Protein 3NWG (pdb70)

Organism: Desulfitobacterium hafniense (strain DSM 10664 / DCB-2) (NCBI:txid272564)

Foldseek 3Di:
DKKKKKWKFQDPVLLVVLQVLVVQAPKAWQDWQAFAHGITMTMIMDHPVRRVRSQVSSCCSPPRTPDMDMGHPFDPLLRCQSSVHDPLDDAAKKKKWKAQAPRLQSQLVRQLVVQDDKHWDHWAQHNHSRMIMIMIHDAQVSNVVSNVRSPVRVVVPTPDMDIGRGDDVVVVVD

Sequence (174 aa):
AESIGLVEVNSIARGIEAADALKAAQVDLLEAKPVCPGKYIVLICGDVAAVQSSVTAGKTAAHSVLDDFILPNVHPQVLTAISAATPLTLIKALGIIETFSIASLIVAADTAAKTGQVDLVEIRIGGIGGKSFVTLTGDVASVESSVAAGVLASERGLVDKVVIPSPHDHLKRC

Structure (mmCIF, N/CA/C/O backbone):
data_3NWG
#
_entry.id   3NWG
#
_cell.length_a   104.862
_cell.length_b   104.862
_cell.length_c   81.309
_cell.angle_alpha   90.00
_cell.angle_beta   90.00
_cell.angle_gamma   120.00
#
_symmetry.space_group_name_H-M   'P 63 2 2'
#
loop_
_entity.id
_entity.type
_entity.pdbx_description
1 polymer 'Microcompartments protein'
2 non-polymer GLYCEROL
3 water water
#
loop_
_atom_site.group_PDB
_atom_site.id
_atom_site.type_symbol
_atom_site.label_atom_id
_atom_site.label_alt_id
_atom_site.label_comp_id
_atom_site.label_asym_id
_atom_site.label_entity_id
_atom_site.label_seq_id
_atom_site.pdbx_PDB_ins_code
_atom_site.Cartn_x
_atom_site.Cartn_y
_atom_site.Cartn_z
_atom_site.occupancy
_atom_site.B_iso_or_equiv
_atom_site.auth_seq_id
_atom_site.auth_comp_id
_atom_site.auth_asym_id
_atom_site.auth_atom_id
_atom_site.pdbx_PDB_model_num
ATOM 1 N N . ALA A 1 1 ? 5.694 21.893 28.391 1.00 80.23 0 ALA A N 1
ATOM 2 C CA . ALA A 1 1 ? 5.621 22.946 29.452 1.00 80.18 0 ALA A CA 1
ATOM 3 C C . ALA A 1 1 ? 5.012 24.272 28.962 1.00 79.87 0 ALA A C 1
ATOM 4 O O . ALA A 1 1 ? 5.263 24.731 27.826 1.00 79.99 0 ALA A O 1
ATOM 14 N N . GLU A 1 3 ? 4.722 28.449 29.830 1.00 73.49 2 GLU A N 1
ATOM 15 C CA . GLU A 1 3 ? 5.632 29.475 30.324 1.00 70.91 2 GLU A CA 1
ATOM 16 C C . GLU A 1 3 ? 5.271 29.999 31.706 1.00 68.11 2 GLU A C 1
ATOM 17 O O . GLU A 1 3 ? 4.153 29.822 32.170 1.00 68.22 2 GLU A O 1
ATOM 23 N N . SER A 1 4 ? 6.240 30.626 32.363 1.00 74.31 3 SER A N 1
ATOM 24 C CA . SER A 1 4 ? 6.022 31.307 33.632 1.00 70.13 3 SER A CA 1
ATOM 25 C C . SER A 1 4 ? 6.123 32.824 33.455 1.00 66.59 3 SER A C 1
ATOM 26 O O . SER A 1 4 ? 6.635 33.308 32.443 1.00 66.58 3 SER A O 1
ATOM 29 N N . ILE A 1 5 ? 5.626 33.568 34.436 1.00 62.68 4 ILE A N 1
ATOM 30 C CA . ILE A 1 5 ? 5.787 35.024 34.468 1.00 59.05 4 ILE A CA 1
ATOM 31 C C . ILE A 1 5 ? 6.473 35.440 35.780 1.00 56.89 4 ILE A C 1
ATOM 32 O O . ILE A 1 5 ? 6.158 34.898 36.856 1.00 56.85 4 ILE A O 1
ATOM 37 N N . GLY A 1 6 ? 7.420 36.375 35.671 1.00 54.20 5 GLY A N 1
ATOM 38 C CA . GLY A 1 6 ? 8.156 36.892 36.817 1.00 51.26 5 GLY A CA 1
ATOM 39 C C . GLY A 1 6 ? 8.055 38.399 36.909 1.00 49.50 5 GLY A C 1
ATOM 40 O O . GLY A 1 6 ? 8.049 39.094 35.888 1.00 48.97 5 GLY A O 1
ATOM 41 N N . LEU A 1 7 ? 7.976 38.899 38.139 1.00 47.90 6 LEU A N 1
ATOM 42 C CA . LEU A 1 7 ? 7.834 40.320 38.396 1.00 46.63 6 LEU A CA 1
ATOM 43 C C . LEU A 1 7 ? 8.803 40.787 39.453 1.00 46.55 6 LEU A C 1
ATOM 44 O O . LEU A 1 7 ? 8.893 40.205 40.532 1.00 46.73 6 LEU A O 1
ATOM 49 N N . VAL A 1 8 ? 9.510 41.865 39.157 1.00 46.21 7 VAL A N 1
ATOM 50 C CA . VAL A 1 8 ? 10.279 42.537 40.176 1.00 46.16 7 VAL A CA 1
ATOM 51 C C . VAL A 1 8 ? 9.789 43.979 40.258 1.00 46.73 7 VAL A C 1
ATOM 52 O O . VAL A 1 8 ? 9.659 44.661 39.232 1.00 46.20 7 VAL A O 1
ATOM 56 N N . GLU A 1 9 ? 9.465 44.412 41.480 1.00 47.73 8 GLU A N 1
ATOM 57 C CA . GLU A 1 9 ? 9.161 45.814 41.757 1.00 49.31 8 GLU A CA 1
ATOM 58 C C . GLU A 1 9 ? 10.284 46.483 42.558 1.00 50.08 8 GLU A C 1
ATOM 59 O O . GLU A 1 9 ? 10.719 45.965 43.585 1.00 50.19 8 GLU A O 1
ATOM 65 N N . VAL A 1 10 ? 10.740 47.635 42.068 1.00 50.74 9 VAL A N 1
ATOM 66 C CA . VAL A 1 10 ? 11.920 48.317 42.591 1.00 52.20 9 VAL A CA 1
ATOM 67 C C . VAL A 1 10 ? 11.579 49.757 42.947 1.00 54.40 9 VAL A C 1
ATOM 68 O O . VAL A 1 10 ? 10.785 50.402 42.271 1.00 55.73 9 VAL A O 1
ATOM 72 N N . ASN A 1 11 ? 12.193 50.253 44.009 1.00 56.04 10 ASN A N 1
ATOM 73 C CA . ASN A 1 11 ? 12.029 51.609 44.492 1.00 57.96 10 ASN A CA 1
ATOM 74 C C . ASN A 1 11 ? 12.565 52.752 43.608 1.00 58.46 10 ASN A C 1
ATOM 75 O O . ASN A 1 11 ? 12.117 53.880 43.737 1.00 60.48 10 ASN A O 1
ATOM 80 N N . SER A 1 12 ? 13.545 52.487 42.753 1.00 57.44 11 SER A N 1
ATOM 81 C CA . SER A 1 12 ? 14.108 53.508 41.868 1.00 57.92 11 SER A CA 1
ATOM 82 C C . SER A 1 12 ? 13.935 53.168 40.416 1.00 56.82 11 SER A C 1
ATOM 83 O O . SER A 1 12 ? 14.067 52.007 40.021 1.00 55.76 11 SER A O 1
ATOM 86 N N . ILE A 1 13 ? 13.728 54.192 39.601 1.00 57.37 12 ILE A N 1
ATOM 87 C CA . ILE A 1 13 ? 13.943 54.043 38.169 1.00 56.63 12 ILE A CA 1
ATOM 88 C C . ILE A 1 13 ? 15.379 53.530 37.903 1.00 55.62 12 ILE A C 1
ATOM 89 O O . ILE A 1 13 ? 15.564 52.486 37.261 1.00 53.83 12 ILE A O 1
ATOM 94 N N . ALA A 1 14 ? 16.375 54.241 38.439 1.00 56.03 13 ALA A N 1
ATOM 95 C CA . ALA A 1 14 ? 17.784 53.898 38.205 1.00 55.47 13 ALA A CA 1
ATOM 96 C C . ALA A 1 14 ? 18.054 52.412 38.468 1.00 53.47 13 ALA A C 1
ATOM 97 O O . ALA A 1 14 ? 18.472 51.678 37.562 1.00 52.57 13 ALA A O 1
ATOM 99 N N . ARG A 1 15 ? 17.765 51.977 39.692 1.00 52.65 14 ARG A N 1
ATOM 100 C CA . ARG A 1 15 ? 17.888 50.574 40.100 1.00 50.89 14 ARG A CA 1
ATOM 101 C C . ARG A 1 15 ? 17.007 49.623 39.313 1.00 49.28 14 ARG A C 1
ATOM 102 O O . ARG A 1 15 ? 17.410 48.495 39.043 1.00 48.73 14 ARG A O 1
ATOM 110 N N . GLY A 1 16 ? 15.807 50.078 38.956 1.00 48.98 15 GLY A N 1
ATOM 111 C CA . GLY A 1 16 ? 14.871 49.283 38.182 1.00 47.12 15 GLY A CA 1
ATOM 112 C C . GLY A 1 16 ? 15.425 49.020 36.798 1.00 47.05 15 GLY A C 1
ATOM 113 O O . GLY A 1 16 ? 15.275 47.919 36.254 1.00 46.86 15 GLY A O 1
ATOM 114 N N . ILE A 1 17 ? 16.069 50.027 36.216 1.00 47.43 16 ILE A N 1
ATOM 115 C CA . ILE A 1 17 ? 16.670 49.870 34.904 1.00 47.07 16 ILE A CA 1
ATOM 116 C C . ILE A 1 17 ? 17.880 48.922 34.966 1.00 47.02 16 ILE A C 1
ATOM 117 O O . ILE A 1 17 ? 18.102 48.146 34.040 1.00 46.86 16 ILE A O 1
ATOM 122 N N . GLU A 1 18 ? 18.630 48.966 36.067 1.00 46.80 17 GLU A N 1
ATOM 123 C CA . GLU A 1 18 ? 19.777 48.094 36.248 1.00 46.46 17 GLU A CA 1
ATOM 124 C C . GLU A 1 18 ? 19.283 46.687 36.521 1.00 45.83 17 GLU A C 1
ATOM 125 O O . GLU A 1 18 ? 19.882 45.707 36.058 1.00 45.81 17 GLU A O 1
ATOM 131 N N . ALA A 1 19 ? 18.192 46.584 37.274 1.00 45.15 18 ALA A N 1
ATOM 132 C CA . ALA A 1 19 ? 17.641 45.281 37.582 1.00 44.29 18 ALA A CA 1
ATOM 133 C C . ALA A 1 19 ? 17.151 44.638 36.290 1.00 43.98 18 ALA A C 1
ATOM 134 O O . ALA A 1 19 ? 17.363 43.445 36.072 1.00 43.62 18 ALA A O 1
ATOM 136 N N . ALA A 1 20 ? 16.523 45.438 35.425 1.00 44.22 19 ALA A N 1
ATOM 137 C CA . ALA A 1 20 ? 15.950 44.928 34.176 1.00 44.18 19 ALA A CA 1
ATOM 138 C C . ALA A 1 20 ? 17.055 44.406 33.280 1.00 44.61 19 ALA A C 1
ATOM 139 O O . ALA A 1 20 ? 16.890 43.394 32.606 1.00 44.92 19 ALA A O 1
ATOM 141 N N . ASP A 1 21 ? 18.194 45.083 33.309 1.00 45.03 20 ASP A N 1
ATOM 142 C CA . ASP A 1 21 ? 19.345 44.698 32.512 1.00 46.09 20 ASP A CA 1
ATOM 143 C C . ASP A 1 21 ? 19.876 43.340 32.948 1.00 45.62 20 ASP A C 1
ATOM 144 O O . ASP A 1 21 ? 20.194 42.506 32.110 1.00 45.72 20 ASP A O 1
ATOM 149 N N . ALA A 1 22 ? 19.981 43.150 34.264 1.00 45.42 21 ALA A N 1
ATOM 150 C CA . ALA A 1 22 ? 20.382 41.894 34.873 1.00 45.46 21 ALA A CA 1
ATOM 151 C C . ALA A 1 22 ? 19.415 40.770 34.492 1.00 46.22 21 ALA A C 1
ATOM 152 O O . ALA A 1 22 ? 19.851 39.674 34.101 1.00 47.04 21 ALA A O 1
ATOM 162 N N . LEU A 1 24 ? 17.219 40.483 31.928 1.00 48.02 23 LEU A N 1
ATOM 163 C CA . LEU A 1 24 ? 17.264 40.126 30.520 1.00 48.77 23 LEU A CA 1
ATOM 164 C C . LEU A 1 24 ? 18.483 39.275 30.194 1.00 49.38 23 LEU A C 1
ATOM 165 O O . LEU A 1 24 ? 18.442 38.452 29.261 1.00 50.38 23 LEU A O 1
ATOM 170 N N . LYS A 1 25 ? 19.558 39.478 30.958 1.00 48.25 24 LYS A N 1
ATOM 171 C CA . LYS A 1 25 ? 20.837 38.856 30.651 1.00 48.77 24 LYS A CA 1
ATOM 172 C C . LYS A 1 25 ? 20.950 37.479 31.280 1.00 49.19 24 LYS A C 1
ATOM 173 O O . LYS A 1 25 ? 21.718 36.633 30.819 1.00 49.68 24 LYS A O 1
ATOM 179 N N . ALA A 1 26 ? 20.154 37.263 32.325 1.00 48.94 25 ALA A N 1
ATOM 180 C CA . ALA A 1 26 ? 20.324 36.127 33.202 1.00 49.25 25 ALA A CA 1
ATOM 181 C C . ALA A 1 26 ? 20.031 34.783 32.537 1.00 50.68 25 ALA A C 1
ATOM 182 O O . ALA A 1 26 ? 20.599 33.766 32.934 1.00 51.32 25 ALA A O 1
ATOM 184 N N . ALA A 1 27 ? 19.168 34.788 31.523 1.00 51.46 26 ALA A N 1
ATOM 185 C CA . ALA A 1 27 ? 18.589 33.566 30.974 1.00 53.06 26 ALA A CA 1
ATOM 186 C C . ALA A 1 27 ? 17.729 33.956 29.776 1.00 54.49 26 ALA A C 1
ATOM 187 O O . ALA A 1 27 ? 17.507 35.144 29.566 1.00 53.85 26 ALA A O 1
ATOM 189 N N . GLN A 1 28 ? 17.269 32.978 28.982 1.00 57.26 27 GLN A N 1
ATOM 190 C CA . GLN A 1 28 ? 16.377 33.258 27.847 1.00 59.50 27 GLN A CA 1
ATOM 191 C C . GLN A 1 28 ? 14.975 33.600 28.332 1.00 58.57 27 GLN A C 1
ATOM 192 O O . GLN A 1 28 ? 14.137 32.714 28.520 1.00 59.35 27 GLN A O 1
ATOM 198 N N . VAL A 1 29 ? 14.747 34.886 28.560 1.00 57.64 28 VAL A N 1
ATOM 199 C CA . VAL A 1 29 ? 13.425 35.398 28.915 1.00 57.31 28 VAL A CA 1
ATOM 200 C C . VAL A 1 29 ? 13.065 36.550 27.978 1.00 58.26 28 VAL A C 1
ATOM 201 O O . VAL A 1 29 ? 13.950 37.201 27.414 1.00 59.05 28 VAL A O 1
ATOM 205 N N . ASP A 1 30 ? 11.768 36.778 27.793 1.00 58.58 29 ASP A N 1
ATOM 206 C CA . ASP A 1 30 ? 11.298 37.925 27.040 1.00 59.27 29 ASP A CA 1
ATOM 207 C C . ASP A 1 30 ? 10.818 38.975 28.021 1.00 57.83 29 ASP A C 1
ATOM 208 O O . ASP A 1 30 ? 10.267 38.643 29.077 1.00 56.90 29 ASP A O 1
ATOM 213 N N . LEU A 1 31 ? 11.050 40.238 27.684 1.00 57.94 30 LEU A N 1
ATOM 214 C CA . LEU A 1 31 ? 10.511 41.350 28.459 1.00 57.04 30 LEU A CA 1
ATOM 215 C C . LEU A 1 31 ? 9.079 41.671 28.040 1.00 57.69 30 LEU A C 1
ATOM 216 O O . LEU A 1 31 ? 8.793 41.891 26.857 1.00 59.09 30 LEU A O 1
ATOM 221 N N . LEU A 1 32 ? 8.184 41.682 29.018 1.00 57.28 31 LEU A N 1
ATOM 222 C CA . LEU A 1 32 ? 6.798 42.074 28.805 1.00 58.15 31 LEU A CA 1
ATOM 223 C C . LEU A 1 32 ? 6.612 43.560 29.083 1.00 58.90 31 LEU A C 1
ATOM 224 O O . LEU A 1 32 ? 5.987 44.281 28.303 1.00 59.85 31 LEU A O 1
ATOM 229 N N . GLU A 1 33 ? 7.153 43.994 30.218 1.00 59.13 32 GLU A N 1
ATOM 230 C CA . GLU A 1 33 ? 6.932 45.332 30.728 1.00 60.32 32 GLU A CA 1
ATOM 231 C C . GLU A 1 33 ? 8.129 45.741 31.571 1.00 60.41 32 GLU A C 1
ATOM 232 O O . GLU A 1 33 ? 8.613 44.970 32.415 1.00 59.35 32 GLU A O 1
ATOM 238 N N . ALA A 1 34 ? 8.611 46.949 31.303 1.00 61.86 33 ALA A N 1
ATOM 239 C CA . ALA A 1 34 ? 9.605 47.611 32.131 1.00 62.78 33 ALA A CA 1
ATOM 240 C C . ALA A 1 34 ? 9.249 49.096 32.146 1.00 64.57 33 ALA A C 1
ATOM 241 O O . ALA A 1 34 ? 9.415 49.803 31.131 1.00 66.35 33 ALA A O 1
ATOM 243 N N . LYS A 1 35 ? 8.732 49.571 33.276 1.00 64.69 34 LYS A N 1
ATOM 244 C CA . LYS A 1 35 ? 8.209 50.930 33.316 1.00 66.34 34 LYS A CA 1
ATOM 245 C C . LYS A 1 35 ? 8.038 51.473 34.728 1.00 66.80 34 LYS A C 1
ATOM 246 O O . LYS A 1 35 ? 7.836 50.713 35.668 1.00 65.51 34 LYS A O 1
ATOM 252 N N . PRO A 1 36 ? 8.134 52.802 34.878 1.00 69.08 35 PRO A N 1
ATOM 253 C CA . PRO A 1 36 ? 7.835 53.417 36.157 1.00 70.35 35 PRO A CA 1
ATOM 254 C C . PRO A 1 36 ? 6.341 53.356 36.398 1.00 71.19 35 PRO A C 1
ATOM 255 O O . PRO A 1 36 ? 5.572 53.647 35.491 1.00 71.46 35 PRO A O 1
ATOM 259 N N . VAL A 1 37 ? 5.929 52.939 37.589 1.00 72.29 36 VAL A N 1
ATOM 260 C CA . VAL A 1 37 ? 4.513 53.012 37.945 1.00 74.17 36 VAL A CA 1
ATOM 261 C C . VAL A 1 37 ? 4.324 54.052 39.053 1.00 76.85 36 VAL A C 1
ATOM 262 O O . VAL A 1 37 ? 5.139 54.983 39.152 1.00 78.19 36 VAL A O 1
ATOM 266 N N . CYS A 1 38 ? 3.253 53.924 39.848 1.00 78.37 37 CYS A N 1
ATOM 267 C CA . CYS A 1 38 ? 2.976 54.846 40.969 1.00 81.27 37 CYS A CA 1
ATOM 268 C C . CYS A 1 38 ? 4.261 55.159 41.766 1.00 82.05 37 CYS A C 1
ATOM 269 O O . CYS A 1 38 ? 5.233 54.371 41.711 1.00 81.38 37 CYS A O 1
ATOM 272 N N . PRO A 1 39 ? 4.262 56.274 42.531 1.00 83.58 38 PRO A N 1
ATOM 273 C CA . PRO A 1 39 ? 5.496 56.844 43.093 1.00 84.49 38 PRO A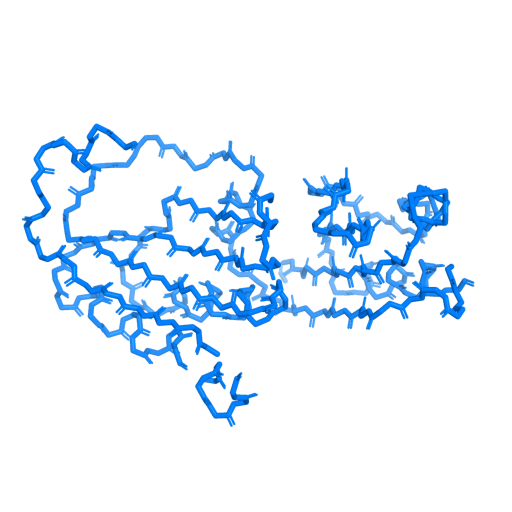 CA 1
ATOM 274 C C . PRO A 1 39 ? 6.258 55.881 44.025 1.00 83.15 38 PRO A C 1
ATOM 275 O O . PRO A 1 39 ? 5.647 55.293 44.926 1.00 83.44 38 PRO A O 1
ATOM 279 N N . GLY A 1 40 ? 7.553 55.669 43.790 1.00 81.61 39 GLY A N 1
ATOM 280 C CA . GLY A 1 40 ? 8.225 56.050 42.546 1.00 79.51 39 GLY A CA 1
ATOM 281 C C . GLY A 1 40 ? 8.663 54.767 41.860 1.00 75.82 39 GLY A C 1
ATOM 282 O O . GLY A 1 40 ? 9.646 54.754 41.098 1.00 75.83 39 GLY A O 1
ATOM 283 N N . LYS A 1 41 ? 7.907 53.702 42.146 1.00 72.34 40 LYS A N 1
ATOM 284 C CA . LYS A 1 41 ? 8.153 52.337 41.681 1.00 68.42 40 LYS A CA 1
ATOM 285 C C . LYS A 1 41 ? 8.573 52.203 40.232 1.00 65.75 40 LYS A C 1
ATOM 286 O O . LYS A 1 41 ? 8.159 52.976 39.374 1.00 66.20 40 LYS A O 1
ATOM 292 N N . TYR A 1 42 ? 9.398 51.196 39.987 1.00 62.25 41 TYR A N 1
ATOM 293 C CA . TYR A 1 42 ? 9.681 50.713 38.660 1.00 59.04 41 TYR A CA 1
ATOM 294 C C . TYR A 1 42 ? 9.359 49.231 38.686 1.00 56.76 41 TYR A C 1
ATOM 295 O O . TYR A 1 42 ? 9.687 48.527 39.649 1.00 56.24 41 TYR A O 1
ATOM 304 N N . ILE A 1 43 ? 8.696 48.756 37.644 1.00 54.77 42 ILE A N 1
ATOM 305 C CA . ILE A 1 43 ? 8.313 47.362 37.604 1.00 52.83 42 ILE A CA 1
ATOM 306 C C . ILE A 1 43 ? 8.906 46.680 36.387 1.00 51.68 42 ILE A C 1
ATOM 307 O O . ILE A 1 43 ? 9.042 47.289 35.319 1.00 51.86 42 ILE A O 1
ATOM 312 N N . VAL A 1 44 ? 9.279 45.418 36.568 1.00 50.07 43 VAL A N 1
ATOM 313 C CA . VAL A 1 44 ? 9.735 44.605 35.455 1.00 49.15 43 VAL A CA 1
ATOM 314 C C . VAL A 1 44 ? 8.942 43.325 35.435 1.00 48.60 43 VAL A C 1
ATOM 315 O O . VAL A 1 44 ? 8.799 42.642 36.453 1.00 47.54 43 VAL A O 1
ATOM 319 N N . LEU A 1 45 ? 8.404 43.037 34.260 1.00 49.20 44 LEU A N 1
ATOM 320 C CA . LEU A 1 45 ? 7.681 41.802 34.003 1.00 49.80 44 LEU A CA 1
ATOM 321 C C . LEU A 1 45 ? 8.344 41.088 32.845 1.00 50.52 44 LEU A C 1
ATOM 322 O O . LEU A 1 45 ? 8.625 41.684 31.800 1.00 51.00 44 LEU A O 1
ATOM 327 N N . ILE A 1 46 ? 8.562 39.797 33.035 1.00 50.93 45 ILE A N 1
ATOM 328 C CA . ILE A 1 46 ? 9.217 38.957 32.045 1.00 52.02 45 ILE A CA 1
ATOM 329 C C . ILE A 1 46 ? 8.523 37.602 31.977 1.00 52.49 45 ILE A C 1
ATOM 330 O O . ILE A 1 46 ? 7.782 37.216 32.891 1.00 52.06 45 ILE A O 1
ATOM 335 N N . CYS A 1 47 ? 8.759 36.885 30.891 1.00 53.53 46 CYS A N 1
ATOM 336 C CA . CYS A 1 47 ? 8.196 35.563 30.748 1.00 54.55 46 CYS A CA 1
ATOM 337 C C . CYS A 1 47 ? 9.183 34.655 30.019 1.00 55.72 46 CYS A C 1
ATOM 338 O O . CYS A 1 47 ? 9.944 35.102 29.167 1.00 55.96 46 CYS A O 1
ATOM 341 N N . GLY A 1 48 ? 9.153 33.379 30.372 1.00 56.74 47 GLY A N 1
ATOM 342 C CA . GLY A 1 48 ? 9.970 32.347 29.736 1.00 58.65 47 GLY A CA 1
ATOM 343 C C . GLY A 1 48 ? 9.638 31.029 30.407 1.00 59.74 47 GLY A C 1
ATOM 344 O O . GLY A 1 48 ? 8.563 30.890 30.986 1.00 59.24 47 GLY A O 1
ATOM 345 N N . ASP A 1 49 ? 10.554 30.065 30.347 1.00 61.21 48 ASP A N 1
ATOM 346 C CA . ASP A 1 49 ? 10.370 28.821 31.079 1.00 62.57 48 ASP A CA 1
ATOM 347 C C . ASP A 1 49 ? 10.598 29.027 32.571 1.00 60.76 48 ASP A C 1
ATOM 348 O O . ASP A 1 49 ? 11.368 29.894 32.978 1.00 59.27 48 ASP A O 1
ATOM 353 N N . VAL A 1 50 ? 9.885 28.233 33.362 1.00 60.67 49 VAL A N 1
ATOM 354 C CA . VAL A 1 50 ? 10.027 28.155 34.808 1.00 59.78 49 VAL A CA 1
ATOM 355 C C . VAL A 1 50 ? 11.418 28.525 35.305 1.00 58.77 49 VAL A C 1
ATOM 356 O O . VAL A 1 50 ? 11.583 29.501 36.053 1.00 58.05 49 VAL A O 1
ATOM 360 N N . ALA A 1 51 ? 12.405 27.719 34.919 1.00 58.46 50 ALA A N 1
ATOM 361 C CA . ALA A 1 51 ? 13.764 27.873 35.418 1.00 57.06 50 ALA A CA 1
ATOM 362 C C . ALA A 1 51 ? 14.418 29.168 34.909 1.00 54.73 50 ALA A C 1
ATOM 363 O O . ALA A 1 51 ? 15.155 29.811 35.645 1.00 53.93 50 ALA A O 1
ATOM 365 N N . ALA A 1 52 ? 14.135 29.543 33.663 1.00 53.65 51 ALA A N 1
ATOM 366 C CA . ALA A 1 52 ? 14.656 30.773 33.080 1.00 51.93 51 ALA A CA 1
ATOM 367 C C . ALA A 1 52 ? 14.122 32.003 33.827 1.00 50.38 51 ALA A C 1
ATOM 368 O O . ALA A 1 52 ? 14.891 32.887 34.215 1.00 49.66 51 ALA A O 1
ATOM 370 N N . VAL A 1 53 ? 12.813 32.036 34.072 1.00 49.81 52 VAL A N 1
ATOM 371 C CA . VAL A 1 53 ? 12.212 33.102 34.877 1.00 48.38 52 VAL A CA 1
ATOM 372 C C . VAL A 1 53 ? 12.787 33.122 36.306 1.00 48.36 52 VAL A C 1
ATOM 373 O O . VAL A 1 53 ? 12.978 34.190 36.893 1.00 48.00 52 VAL A O 1
ATOM 377 N N . GLN A 1 54 ? 13.100 31.961 36.865 1.00 48.98 53 GLN A N 1
ATOM 378 C CA . GLN A 1 54 ? 13.634 31.952 38.219 1.00 48.81 53 GLN A CA 1
ATOM 379 C C . GLN A 1 54 ? 15.011 32.584 38.295 1.00 48.30 5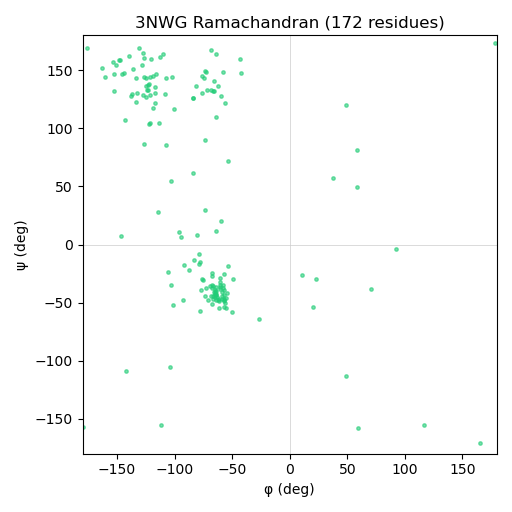3 GLN A C 1
ATOM 380 O O . GLN A 1 54 ? 15.333 33.241 39.293 1.00 47.98 53 GLN A O 1
ATOM 386 N N . SER A 1 55 ? 15.817 32.403 37.246 1.00 48.14 54 SER A N 1
ATOM 387 C CA . SER A 1 55 ? 17.178 32.945 37.237 1.00 47.74 54 SER A CA 1
ATOM 388 C C . SER A 1 55 ? 17.111 34.449 37.033 1.00 46.86 54 SER A C 1
ATOM 389 O O . SER A 1 55 ? 17.794 35.227 37.708 1.00 46.49 54 SER A O 1
ATOM 392 N N . SER A 1 56 ? 16.266 34.837 36.087 1.00 46.28 55 SER A N 1
ATOM 393 C CA . SER A 1 56 ? 16.042 36.216 35.758 1.00 45.52 55 SER A CA 1
ATOM 394 C C . SER A 1 56 ? 15.576 36.999 36.995 1.00 44.82 55 SER A C 1
ATOM 395 O O . SER A 1 56 ? 16.139 38.057 37.311 1.00 44.84 55 SER A O 1
ATOM 398 N N . VAL A 1 57 ? 14.584 36.474 37.714 1.00 44.22 56 VAL A N 1
ATOM 399 C CA . VAL A 1 57 ? 14.101 37.141 38.939 1.00 43.75 56 VAL A CA 1
ATOM 400 C C . VAL A 1 57 ? 15.175 37.243 40.047 1.00 44.02 56 VAL A C 1
ATOM 401 O O . VAL A 1 57 ? 15.351 38.310 40.642 1.00 44.06 56 VAL A O 1
ATOM 405 N N . THR A 1 58 ? 15.907 36.157 40.299 1.00 44.17 57 THR A N 1
ATOM 406 C CA . THR A 1 58 ? 17.022 36.199 41.244 1.00 44.03 57 THR A CA 1
ATOM 407 C C . THR A 1 58 ? 18.063 37.234 40.817 1.00 43.81 57 THR A C 1
ATOM 408 O O . THR A 1 58 ? 18.572 37.989 41.655 1.00 44.51 57 THR A O 1
ATOM 412 N N . ALA A 1 59 ? 18.352 37.301 39.519 1.00 42.97 58 ALA A N 1
ATOM 413 C CA . ALA A 1 59 ? 19.314 38.279 39.006 1.00 42.35 58 ALA A CA 1
ATOM 414 C C . ALA A 1 59 ? 18.905 39.718 39.370 1.00 42.14 58 ALA A C 1
ATOM 415 O O . ALA A 1 59 ? 19.730 40.504 39.853 1.00 41.92 58 ALA A O 1
ATOM 417 N N . GLY A 1 60 ? 17.630 40.042 39.144 1.00 41.72 59 GLY A N 1
ATOM 418 C CA . GLY A 1 60 ? 17.111 41.380 39.416 1.00 41.36 59 GLY A CA 1
ATOM 419 C C . GLY A 1 60 ? 17.124 41.656 40.900 1.00 41.75 59 GLY A C 1
ATOM 420 O O . GLY A 1 60 ? 17.544 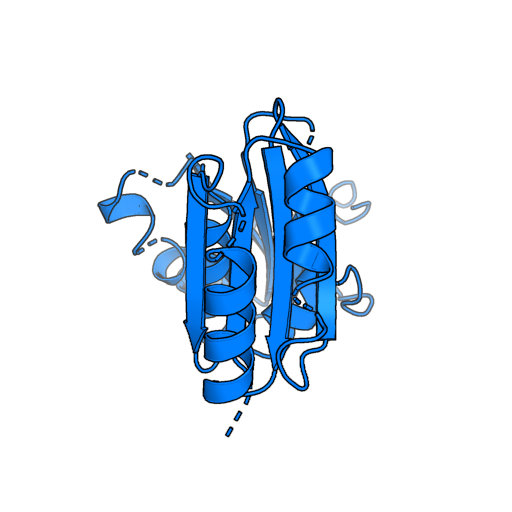42.727 41.331 1.00 42.15 59 GLY A O 1
ATOM 421 N N . LYS A 1 61 ? 16.690 40.682 41.695 1.00 42.02 60 LYS A N 1
ATOM 422 C CA . LYS A 1 61 ? 16.747 40.820 43.162 1.00 43.05 60 LYS A CA 1
ATOM 423 C C . LYS A 1 61 ? 18.186 41.068 43.638 1.00 43.44 60 LYS A C 1
ATOM 424 O O . LYS A 1 61 ? 18.411 41.817 44.599 1.00 43.78 60 LYS A O 1
ATOM 430 N N . THR A 1 62 ? 19.145 40.439 42.948 1.00 42.89 61 THR A N 1
ATOM 431 C CA . THR A 1 62 ? 20.559 40.619 43.234 1.00 43.22 61 THR A CA 1
ATOM 432 C C . THR A 1 62 ? 21.007 42.047 42.984 1.00 43.15 61 THR A C 1
ATOM 433 O O . THR A 1 62 ? 21.616 42.650 43.851 1.00 43.83 61 THR A O 1
ATOM 445 N N . ALA A 1 64 ? 19.075 44.827 42.407 1.00 45.94 63 ALA A N 1
ATOM 446 C CA . ALA A 1 64 ? 18.254 45.784 43.134 1.00 47.31 63 ALA A CA 1
ATOM 447 C C . ALA A 1 64 ? 18.363 45.733 44.678 1.00 48.87 63 ALA A C 1
ATOM 448 O O . ALA A 1 64 ? 18.141 46.737 45.340 1.00 49.94 63 ALA A O 1
ATOM 450 N N . ALA A 1 65 ? 18.719 44.588 45.248 1.00 49.90 64 ALA A N 1
ATOM 451 C CA . ALA A 1 65 ? 18.999 44.492 46.709 1.00 52.57 64 ALA A CA 1
ATOM 452 C C . ALA A 1 65 ? 17.932 45.123 47.642 1.00 54.40 64 ALA A C 1
ATOM 453 O O . ALA A 1 65 ? 16.805 44.630 47.698 1.00 54.89 64 ALA A O 1
ATOM 455 N N . HIS A 1 66 ? 18.266 46.197 48.362 1.00 56.44 65 HIS A N 1
ATOM 456 C CA . HIS A 1 66 ? 17.323 46.757 49.352 1.00 58.79 65 HIS A CA 1
ATOM 457 C C . HIS A 1 66 ? 16.191 47.638 48.783 1.00 58.55 65 HIS A C 1
ATOM 458 O O . HIS A 1 66 ? 15.270 48.044 49.523 1.00 59.47 65 HIS A O 1
ATOM 465 N N . SER A 1 67 ? 16.267 47.954 47.4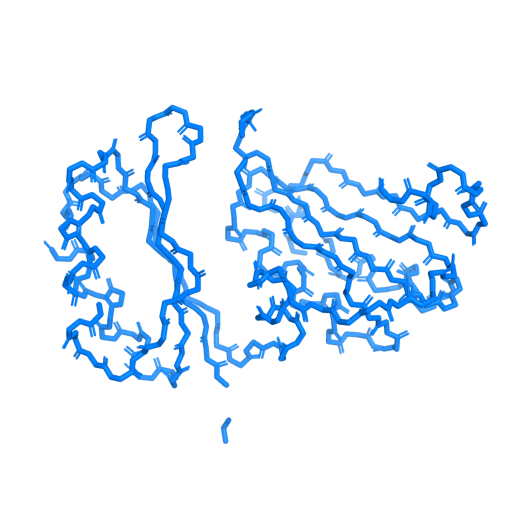91 1.00 57.01 66 SER A N 1
ATOM 466 C CA . SER A 1 67 ? 15.237 48.752 46.857 1.00 56.75 66 SER A CA 1
ATOM 467 C C . SER A 1 67 ? 14.205 47.866 46.154 1.00 55.37 66 SER A C 1
ATOM 468 O O . SER A 1 67 ? 13.361 48.360 45.399 1.00 54.74 66 SER A O 1
ATOM 471 N N . VAL A 1 68 ? 14.264 46.559 46.416 1.00 54.77 67 VAL A N 1
ATOM 472 C CA . VAL A 1 68 ? 13.216 45.660 45.947 1.00 53.78 67 VAL A CA 1
ATOM 473 C C . VAL A 1 68 ? 11.998 45.845 46.848 1.00 54.88 67 VAL A C 1
ATOM 474 O O . VAL A 1 68 ? 12.104 45.851 48.083 1.00 56.20 67 VAL A O 1
ATOM 478 N N . LEU A 1 69 ? 10.841 46.028 46.231 1.00 54.30 68 LEU A N 1
ATOM 479 C CA . LEU A 1 69 ? 9.624 46.175 46.996 1.00 55.19 68 LEU A CA 1
ATOM 480 C C . LEU A 1 69 ? 8.840 44.874 46.946 1.00 55.23 68 LEU A C 1
ATOM 481 O O . LEU A 1 69 ? 8.204 44.479 47.934 1.00 55.90 68 LEU A O 1
ATOM 486 N N . ASP A 1 70 ? 8.917 44.206 45.797 1.00 54.40 69 ASP A N 1
ATOM 487 C CA . ASP A 1 70 ? 8.259 42.925 45.599 1.00 54.82 69 ASP A CA 1
ATOM 488 C C . ASP A 1 70 ? 8.895 42.173 44.424 1.00 53.78 69 ASP A C 1
ATOM 489 O O . ASP A 1 70 ? 9.324 42.781 43.423 1.00 53.37 69 ASP A O 1
ATOM 494 N N . ASP A 1 71 ? 8.966 40.852 44.571 1.00 53.48 70 ASP A N 1
ATOM 495 C CA . ASP A 1 71 ? 9.322 39.937 43.492 1.00 52.28 70 ASP A CA 1
ATOM 496 C C . ASP A 1 71 ? 8.307 38.809 43.535 1.00 51.97 70 ASP A C 1
ATOM 497 O O . ASP A 1 71 ? 7.880 38.406 44.615 1.00 52.67 70 ASP A O 1
ATOM 502 N N . PHE A 1 72 ? 7.912 38.314 42.368 1.00 50.79 71 PHE A N 1
ATOM 503 C CA . PHE A 1 72 ? 6.860 37.320 42.279 1.00 50.65 71 PHE A CA 1
ATOM 504 C C . PHE A 1 72 ? 7.037 36.458 41.035 1.00 50.45 71 PHE A C 1
ATOM 505 O O . PHE A 1 72 ? 7.499 36.945 40.002 1.00 49.83 71 PHE A O 1
ATOM 513 N N . ILE A 1 73 ? 6.659 35.183 41.140 1.00 51.29 72 ILE A N 1
ATOM 514 C CA . ILE A 1 73 ? 6.684 34.249 40.007 1.00 51.47 72 ILE A CA 1
ATOM 515 C C . ILE A 1 73 ? 5.432 33.386 39.955 1.00 52.29 72 ILE A C 1
ATOM 516 O O . ILE A 1 73 ? 5.044 32.776 40.960 1.00 52.87 72 ILE A O 1
ATOM 521 N N . LEU A 1 74 ? 4.805 33.344 38.778 1.00 52.39 73 LEU A N 1
ATOM 522 C CA . LEU A 1 74 ? 3.622 32.516 38.563 1.00 53.18 73 LEU A CA 1
ATOM 523 C C . LEU A 1 74 ? 3.902 31.538 37.432 1.00 54.40 73 LEU A C 1
ATOM 524 O O . LEU A 1 74 ? 3.937 31.918 36.263 1.00 53.73 73 LEU A O 1
ATOM 529 N N . PRO A 1 75 ? 4.133 30.270 37.789 1.00 56.48 74 PRO A N 1
ATOM 530 C CA . PRO A 1 75 ? 4.382 29.179 36.853 1.00 58.24 74 PRO A CA 1
ATOM 531 C C . PRO A 1 75 ? 3.128 28.749 36.107 1.00 59.58 74 PRO A C 1
ATOM 532 O O . PRO A 1 75 ? 2.021 28.808 36.653 1.00 59.66 74 PRO A O 1
ATOM 536 N N . ASN A 1 76 ? 3.316 28.299 34.870 1.00 61.27 75 ASN A N 1
ATOM 537 C CA . ASN A 1 76 ? 2.230 27.758 34.050 1.00 63.33 75 ASN A CA 1
ATOM 538 C C . ASN A 1 76 ? 1.137 28.791 33.870 1.00 62.04 75 ASN A C 1
ATOM 539 O O . ASN A 1 76 ? -0.040 28.511 34.096 1.00 62.40 75 ASN A O 1
ATOM 544 N N . VAL A 1 77 ? 1.548 29.997 33.489 1.00 60.69 76 VAL A N 1
ATOM 545 C CA . VAL A 1 77 ? 0.623 31.096 33.294 1.00 59.66 76 VAL A CA 1
ATOM 546 C C . VAL A 1 77 ? -0.160 30.901 32.000 1.00 60.45 76 VAL A C 1
ATOM 547 O O . VAL A 1 77 ? 0.378 30.394 31.007 1.00 61.37 76 VAL A O 1
ATOM 551 N N . HIS A 1 78 ? -1.429 31.294 32.025 1.00 60.05 77 HIS A N 1
ATOM 552 C CA . HIS A 1 78 ? -2.290 31.143 30.874 1.00 61.40 77 HIS A CA 1
ATOM 553 C C . HIS A 1 78 ? -1.831 32.048 29.728 1.00 61.78 77 HIS A C 1
ATOM 554 O O . HIS A 1 78 ? -1.572 33.230 29.938 1.00 60.71 77 HIS A O 1
ATOM 561 N N . PRO A 1 79 ? -1.728 31.500 28.505 1.00 63.71 78 PRO A N 1
ATOM 562 C CA . PRO A 1 79 ? -1.239 32.279 27.360 1.00 64.75 78 PRO A CA 1
ATOM 563 C C . PRO A 1 79 ? -1.911 33.635 27.188 1.00 64.80 78 PRO A C 1
ATOM 564 O O . PRO A 1 79 ? -1.278 34.564 26.691 1.00 65.01 78 PRO A O 1
ATOM 568 N N . GLN A 1 80 ? -3.172 33.748 27.601 1.00 65.52 79 GLN A N 1
ATOM 569 C CA . GLN A 1 80 ? -3.936 34.978 27.398 1.00 66.14 79 GLN A CA 1
ATOM 570 C C . GLN A 1 80 ? -3.526 36.078 28.345 1.00 65.32 79 GLN A C 1
ATOM 571 O O . GLN A 1 80 ? -3.621 37.245 28.004 1.00 65.13 79 GLN A O 1
ATOM 577 N N . VAL A 1 81 ? -3.085 35.706 29.539 1.00 58.17 80 VAL A N 1
ATOM 578 C CA . VAL A 1 81 ? -2.539 36.674 30.472 1.00 59.21 80 VAL A CA 1
ATOM 579 C C . VAL A 1 81 ? -1.361 37.418 29.836 1.00 60.67 80 VAL A C 1
ATOM 580 O O . VAL A 1 81 ? -1.261 38.644 29.938 1.00 60.98 80 VAL A O 1
ATOM 584 N N . LEU A 1 82 ? -0.487 36.681 29.158 1.00 62.12 81 LEU A N 1
ATOM 585 C CA . LEU A 1 82 ? 0.698 37.285 28.563 1.00 63.56 81 LEU A CA 1
ATOM 586 C C . LEU A 1 82 ? 0.320 38.224 27.427 1.00 64.70 81 LEU A C 1
ATOM 587 O O . LEU A 1 82 ? 0.733 39.380 27.417 1.00 65.05 81 LEU A O 1
ATOM 592 N N . THR A 1 83 ? -0.483 37.743 26.487 1.00 65.96 82 THR A N 1
ATOM 593 C CA . THR A 1 83 ? -0.887 38.587 25.375 1.00 67.83 82 THR A CA 1
ATOM 594 C C . THR A 1 83 ? -1.657 39.833 25.868 1.00 68.88 82 THR A C 1
ATOM 595 O O . THR A 1 83 ? -1.456 40.928 25.350 1.00 69.33 82 THR A O 1
ATOM 599 N N . ALA A 1 84 ? -2.500 39.671 26.886 1.00 70.02 83 ALA A N 1
ATOM 600 C CA . ALA A 1 84 ? -3.257 40.791 27.446 1.00 71.40 83 ALA A CA 1
ATOM 601 C C . ALA A 1 84 ? -2.330 41.858 28.008 1.00 72.69 83 ALA A C 1
ATOM 602 O O . ALA A 1 84 ? -2.497 43.043 27.704 1.00 72.93 83 ALA A O 1
ATOM 604 N N . ILE A 1 85 ? -1.357 41.431 28.820 1.00 74.37 84 ILE A N 1
ATOM 605 C CA . ILE A 1 85 ? -0.356 42.329 29.412 1.00 75.78 84 ILE A CA 1
ATOM 606 C C . ILE A 1 85 ? 0.394 43.117 28.332 1.00 77.34 84 ILE A C 1
ATOM 607 O O . ILE A 1 85 ? 0.486 44.353 28.396 1.00 77.55 84 ILE A O 1
ATOM 612 N N . SER A 1 86 ? 0.897 42.396 27.333 1.00 78.93 85 SER A N 1
ATOM 613 C CA . SER A 1 86 ? 1.627 42.999 26.221 1.00 80.59 85 SER A CA 1
ATOM 614 C C . SER A 1 86 ? 0.707 43.752 25.241 1.00 81.70 85 SER A C 1
ATOM 615 O O . SER A 1 86 ? 1.008 43.840 24.048 1.00 81.84 85 SER A O 1
ATOM 618 N N . ALA A 1 87 ? -0.407 44.285 25.756 1.00 83.04 86 ALA A N 1
ATOM 619 C CA . ALA A 1 87 ? -1.375 45.085 24.981 1.00 84.08 86 ALA A CA 1
ATOM 620 C C . ALA A 1 87 ? -1.559 44.551 23.564 1.00 84.79 86 ALA A C 1
ATOM 621 O O . ALA A 1 87 ? -1.347 45.274 22.589 1.00 85.07 86 ALA A O 1
ATOM 623 N N . ALA A 1 88 ? -1.955 43.286 23.455 1.00 85.56 87 ALA A N 1
ATOM 624 C CA . ALA A 1 88 ? -1.876 42.573 22.179 1.00 86.26 87 ALA A CA 1
ATOM 625 C C . ALA A 1 88 ? -2.991 41.540 21.912 1.00 86.78 87 ALA A C 1
ATOM 626 O O . ALA A 1 88 ? -2.918 40.783 20.933 1.00 86.93 87 ALA A O 1
ATOM 628 N N . THR A 1 89 ? -4.007 41.497 22.780 1.00 87.23 88 THR A N 1
ATOM 629 C CA . THR A 1 89 ? -5.198 40.666 22.532 1.00 87.40 88 THR A CA 1
ATOM 630 C C . THR A 1 89 ? -5.947 41.206 21.301 1.00 87.52 88 THR A C 1
ATOM 631 O O . THR A 1 89 ? -6.167 42.426 21.200 1.00 87.75 88 THR A O 1
ATOM 635 N N . PRO A 1 90 ? -6.325 40.309 20.355 1.00 87.44 89 PRO A N 1
ATOM 636 C CA . PRO A 1 90 ? -6.996 40.780 19.131 1.00 87.15 89 PRO A CA 1
ATOM 637 C C . PRO A 1 90 ? -8.352 41.406 19.470 1.00 86.69 89 PRO A C 1
ATOM 638 O O . PRO A 1 90 ? -8.853 41.220 20.588 1.00 86.73 89 PRO A O 1
ATOM 642 N N . LEU A 1 91 ? -8.928 42.157 18.533 1.00 85.94 90 LEU A N 1
ATOM 643 C CA . LEU A 1 91 ? -10.254 42.723 18.750 1.00 85.08 90 LEU A CA 1
ATOM 644 C C . LEU A 1 91 ? -11.224 41.582 19.072 1.00 84.18 90 LEU A C 1
ATOM 645 O O . LEU A 1 91 ? -11.360 40.623 18.298 1.00 84.36 90 LEU A O 1
ATOM 650 N N . THR A 1 92 ? -11.852 41.668 20.242 1.00 82.74 91 THR A N 1
ATOM 651 C CA . THR A 1 92 ? -12.761 40.621 20.703 1.00 81.33 91 THR A CA 1
ATOM 652 C C . THR A 1 92 ? -14.169 41.192 20.848 1.00 79.85 91 THR A C 1
ATOM 653 O O . THR A 1 92 ? -14.353 42.261 21.436 1.00 79.71 91 THR A O 1
ATOM 657 N N . LEU A 1 93 ? -15.147 40.488 20.274 1.00 77.88 92 LEU A N 1
ATOM 658 C CA . LEU A 1 93 ? -16.557 40.848 20.397 1.00 75.56 92 LEU A CA 1
ATOM 659 C C . LEU A 1 93 ? -16.919 40.710 21.873 1.00 73.77 92 LEU A C 1
ATOM 660 O O . LEU A 1 93 ? -16.968 39.596 22.415 1.00 73.80 92 LEU A O 1
ATOM 665 N N . ILE A 1 94 ? -17.153 41.835 22.536 1.00 71.22 93 ILE A N 1
ATOM 666 C CA . ILE A 1 94 ? -17.427 41.774 23.960 1.00 68.96 93 ILE A CA 1
ATOM 667 C C . ILE A 1 94 ? -18.906 41.471 24.229 1.00 67.24 93 ILE A C 1
ATOM 668 O O . ILE A 1 94 ? -19.796 42.124 23.696 1.00 67.58 93 ILE A O 1
ATOM 673 N N . LYS A 1 95 ? -19.156 40.438 25.018 1.00 64.85 94 LYS A N 1
ATOM 674 C CA . LYS A 1 95 ? -20.516 40.021 25.311 1.00 62.48 94 LYS A CA 1
ATOM 675 C C . LYS A 1 95 ? -20.799 40.508 26.708 1.00 60.33 94 LYS A C 1
ATOM 676 O O . LYS A 1 95 ? -20.984 41.694 26.892 1.00 60.51 94 LYS A O 1
ATOM 682 N N . ALA A 1 96 ? -20.809 39.616 27.692 1.00 68.24 95 ALA A N 1
ATOM 683 C CA . ALA A 1 96 ? -20.835 40.032 29.084 1.00 64.77 95 ALA A CA 1
ATOM 684 C C . ALA A 1 96 ? -19.430 40.511 29.486 1.00 62.75 95 ALA A C 1
ATOM 685 O O . ALA A 1 96 ? -18.438 39.968 29.018 1.00 62.47 95 ALA A O 1
ATOM 687 N N . LEU A 1 97 ? -19.353 41.522 30.348 1.00 60.42 96 LEU A N 1
ATOM 688 C CA . LEU A 1 97 ? -18.083 42.145 30.686 1.00 58.33 96 LEU A CA 1
ATOM 689 C C . LEU A 1 97 ? -17.737 42.029 32.167 1.00 56.59 96 LEU A C 1
ATOM 690 O O . LEU A 1 97 ? -18.446 42.543 33.030 1.00 56.01 96 LEU A O 1
ATOM 695 N N . GLY A 1 98 ? -16.631 41.349 32.442 1.00 55.12 97 GLY A N 1
ATOM 696 C CA . GLY A 1 98 ? -16.116 41.212 33.790 1.00 53.56 97 GLY A CA 1
ATOM 697 C C . GLY A 1 98 ? -14.867 42.048 34.000 1.00 52.66 97 GLY A C 1
ATOM 698 O O . GLY A 1 98 ? -14.054 42.206 33.095 1.00 52.52 97 GLY A O 1
ATOM 699 N N . ILE A 1 99 ? -14.734 42.607 35.198 1.00 51.87 98 ILE A N 1
ATOM 700 C CA . ILE A 1 99 ? -13.574 43.414 35.561 1.00 51.21 98 ILE A CA 1
ATOM 701 C C . ILE A 1 99 ? -13.140 43.047 36.973 1.00 50.88 98 ILE A C 1
ATOM 702 O O . ILE A 1 99 ? -13.971 43.042 37.894 1.00 51.56 98 ILE A O 1
ATOM 707 N N . ILE A 1 100 ? -11.855 42.732 37.141 1.00 49.51 99 ILE A N 1
ATOM 708 C CA . ILE A 1 100 ? -11.274 42.538 38.470 1.00 48.65 99 ILE A CA 1
ATOM 709 C C . ILE A 1 100 ? -10.202 43.585 38.718 1.00 48.65 99 ILE A C 1
ATOM 710 O O . ILE A 1 100 ? -9.368 43.840 37.850 1.00 48.02 99 ILE A O 1
ATOM 715 N N . GLU A 1 101 ? -10.216 44.168 39.911 1.00 48.88 100 GLU A N 1
ATOM 716 C CA . GLU A 1 101 ? -9.324 45.265 40.232 1.00 49.66 100 GLU A CA 1
ATOM 717 C C . GLU A 1 101 ? -8.695 44.999 41.599 1.00 50.26 100 GLU A C 1
ATOM 718 O O . GLU A 1 101 ? -9.408 44.800 42.581 1.00 50.93 100 GLU A O 1
ATOM 724 N N . THR A 1 102 ? -7.357 44.967 41.637 1.00 50.38 101 THR A N 1
ATOM 725 C CA . THR A 1 102 ? -6.587 44.622 42.840 1.00 50.80 101 THR A CA 1
ATOM 726 C C . THR A 1 102 ? -5.554 45.705 43.164 1.00 51.37 101 THR A C 1
ATOM 727 O O . THR A 1 102 ? -5.172 46.505 42.289 1.00 50.81 101 THR A O 1
ATOM 731 N N . PHE A 1 103 ? -5.099 45.686 44.422 1.00 51.97 102 PHE A N 1
ATOM 732 C CA . PHE A 1 103 ? -4.144 46.643 44.968 1.00 52.68 102 PHE A CA 1
ATOM 733 C C . PHE A 1 103 ? -2.676 46.386 44.574 1.00 52.13 102 PHE A C 1
ATOM 734 O O . PHE A 1 103 ? -1.824 47.263 44.741 1.00 52.48 102 PHE A O 1
ATOM 742 N N . SER A 1 104 ? -2.383 45.189 44.059 1.00 51.14 103 SER A N 1
ATOM 743 C CA . SER A 1 104 ? -1.013 44.815 43.690 1.00 49.78 103 SER A CA 1
ATOM 744 C C . SER A 1 104 ? -0.975 44.110 42.338 1.00 48.37 103 SER A C 1
ATOM 745 O O . SER A 1 104 ? -1.930 43.422 41.958 1.00 47.32 103 SER A O 1
ATOM 748 N N . ILE A 1 105 ? 0.146 44.259 41.634 1.00 47.59 104 ILE A N 1
ATOM 749 C CA . ILE A 1 105 ? 0.320 43.642 40.325 1.00 46.51 104 ILE A CA 1
ATOM 750 C C . ILE A 1 105 ? 0.373 42.117 40.435 1.00 46.70 104 ILE A C 1
ATOM 751 O O . ILE A 1 105 ? -0.131 41.401 39.552 1.00 46.93 104 ILE A O 1
ATOM 756 N N . ALA A 1 106 ? 0.969 41.615 41.515 1.00 46.82 10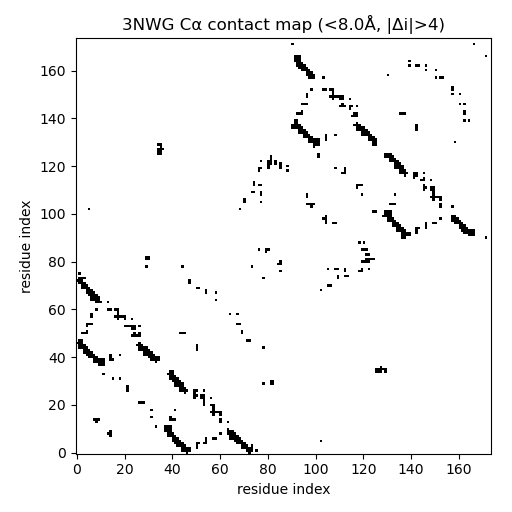5 ALA A N 1
ATOM 757 C CA . ALA A 1 106 ? 1.038 40.174 41.728 1.00 46.98 105 ALA A CA 1
ATOM 758 C C . ALA A 1 106 ? -0.368 39.574 41.849 1.00 47.19 105 ALA A C 1
ATOM 759 O O . ALA A 1 106 ? -0.726 38.646 41.119 1.00 46.94 105 ALA A O 1
ATOM 761 N N . SER A 1 107 ? -1.169 40.114 42.763 1.00 47.60 106 SER A N 1
ATOM 762 C CA . SER A 1 107 ? -2.534 39.642 42.919 1.00 47.82 106 SER A CA 1
ATOM 763 C C . SER A 1 107 ? -3.305 39.782 41.614 1.00 46.79 106 SER A C 1
ATOM 764 O O . SER A 1 107 ? -4.087 38.902 41.266 1.00 47.00 106 SER A O 1
ATOM 767 N N . LEU A 1 108 ? -3.072 40.847 40.859 1.00 45.95 107 LEU A N 1
ATOM 768 C CA . LEU A 1 108 ? -3.735 40.908 39.562 1.00 45.59 107 LEU A CA 1
ATOM 769 C C . LEU A 1 108 ? -3.332 39.748 38.640 1.00 45.41 107 LEU A C 1
ATOM 770 O O . LEU A 1 108 ? -4.198 39.114 38.038 1.00 45.77 107 LEU A O 1
ATOM 775 N N . ILE A 1 109 ? -2.035 39.466 38.528 1.00 44.87 108 ILE A N 1
ATOM 776 C CA . ILE A 1 109 ? -1.600 38.386 37.657 1.00 44.47 108 ILE A CA 1
ATOM 777 C C . ILE A 1 109 ? -2.272 37.093 38.071 1.00 44.77 108 ILE A C 1
ATOM 778 O O . ILE A 1 109 ? -2.827 36.387 37.217 1.00 44.98 108 ILE A O 1
ATOM 783 N N . VAL A 1 110 ? -2.245 36.800 39.373 1.00 44.69 109 VAL A N 1
ATOM 784 C CA . VAL A 1 110 ? -2.884 35.598 39.899 1.00 45.46 109 VAL A CA 1
ATOM 785 C C . VAL A 1 110 ? -4.377 35.554 39.501 1.00 45.95 109 VAL A C 1
ATOM 786 O O . VAL A 1 110 ? -4.868 34.518 39.029 1.00 46.81 109 VAL A O 1
ATOM 790 N N . ALA A 1 111 ? -5.075 36.683 39.668 1.00 45.37 110 ALA A N 1
ATOM 791 C CA . ALA A 1 111 ? -6.509 36.767 39.401 1.00 45.72 110 ALA A CA 1
ATOM 792 C C . ALA A 1 111 ? -6.830 36.603 37.923 1.00 45.82 110 ALA A C 1
ATOM 793 O O . ALA A 1 111 ? -7.743 35.850 37.563 1.00 46.32 110 ALA A O 1
ATOM 795 N N . ALA A 1 112 ? -6.087 37.311 37.076 1.00 45.33 111 ALA A N 1
ATOM 796 C CA . ALA A 1 112 ? -6.244 37.180 35.635 1.00 46.09 111 ALA A CA 1
ATOM 797 C C . ALA A 1 112 ? -6.004 35.729 35.205 1.00 47.45 111 ALA A C 1
ATOM 798 O O . ALA A 1 112 ? -6.767 35.183 34.423 1.00 47.77 111 ALA A O 1
ATOM 800 N N . ASP A 1 113 ? -4.957 35.108 35.749 1.00 48.75 112 ASP A N 1
ATOM 801 C CA . ASP A 1 113 ? -4.567 33.761 35.357 1.00 50.47 112 ASP A CA 1
ATOM 802 C C . ASP A 1 113 ? -5.617 32.758 35.808 1.00 52.01 112 ASP A C 1
ATOM 803 O O . ASP A 1 113 ? -6.003 31.869 35.049 1.00 52.88 112 ASP A O 1
ATOM 808 N N . THR A 1 114 ? -6.093 32.908 37.039 1.00 52.78 113 THR A N 1
ATOM 809 C CA . THR A 1 114 ? -7.169 32.056 37.520 1.00 54.44 113 THR A CA 1
ATOM 810 C C . THR A 1 114 ? -8.448 32.289 36.694 1.00 54.59 113 THR A C 1
ATOM 811 O O . THR A 1 114 ? -9.125 31.343 36.304 1.00 55.59 113 THR A O 1
ATOM 815 N N . ALA A 1 115 ? -8.754 33.543 36.393 1.00 54.05 114 ALA A N 1
ATOM 816 C CA . ALA A 1 115 ? -9.921 33.837 35.573 1.00 54.66 114 ALA A CA 1
ATOM 817 C C . ALA A 1 115 ? -9.818 33.118 34.235 1.00 55.67 114 ALA A C 1
ATOM 818 O O . ALA A 1 115 ? -10.710 32.372 33.874 1.00 56.88 114 ALA A O 1
ATOM 820 N N . ALA A 1 116 ? -8.719 33.310 33.516 1.00 56.25 115 ALA A N 1
ATOM 821 C CA . ALA A 1 116 ? -8.557 32.699 32.193 1.00 57.88 115 ALA A CA 1
ATOM 822 C C . ALA A 1 116 ? -8.601 31.169 32.237 1.00 59.90 115 ALA A C 1
ATOM 823 O O . ALA A 1 116 ? -9.024 30.530 31.278 1.00 61.24 115 ALA A O 1
ATOM 825 N N . LYS A 1 117 ? -8.191 30.585 33.355 1.00 60.78 116 LYS A N 1
ATOM 826 C CA . LYS A 1 117 ? -8.101 29.142 33.445 1.00 63.25 116 LYS A CA 1
ATOM 827 C C . LYS A 1 117 ? -9.456 28.488 33.672 1.00 65.18 116 LYS A C 1
ATOM 828 O O . LYS A 1 117 ? -9.611 27.277 33.472 1.00 66.71 116 LYS A O 1
ATOM 834 N N . THR A 1 118 ? -10.438 29.281 34.085 1.00 65.44 117 THR A N 1
ATOM 835 C CA . THR A 1 118 ? -11.756 28.722 34.360 1.00 67.71 117 THR A CA 1
ATOM 836 C C . THR A 1 118 ? -12.714 28.979 33.195 1.00 68.59 117 THR A C 1
ATOM 837 O O . THR A 1 118 ? -13.019 30.122 32.858 1.00 67.96 117 THR A O 1
ATOM 841 N N . GLY A 1 119 ? -13.174 27.905 32.568 1.00 71.08 118 GLY A N 1
ATOM 842 C CA . GLY A 1 119 ? -14.184 28.020 31.518 1.00 72.46 118 GLY A CA 1
ATOM 843 C C . GLY A 1 119 ? -13.784 28.869 30.318 1.00 72.30 118 GLY A C 1
ATOM 844 O O . GLY A 1 119 ? -12.591 29.083 30.052 1.00 72.13 118 GLY A O 1
ATOM 845 N N . GLN A 1 120 ? -14.803 29.358 29.615 1.00 72.52 119 GLN A N 1
ATOM 846 C CA . GLN A 1 120 ? -14.661 29.944 28.284 1.00 73.01 119 GLN A CA 1
ATOM 847 C C . GLN A 1 120 ? -14.827 31.466 28.337 1.00 70.81 119 GLN A C 1
ATOM 848 O O . GLN A 1 120 ? -15.925 32.001 28.135 1.00 70.92 119 GLN A O 1
ATOM 854 N N . VAL A 1 121 ? -13.729 32.152 28.630 1.00 68.65 120 VAL A N 1
ATOM 855 C CA . VAL A 1 121 ? -13.676 33.607 28.579 1.00 66.31 120 VAL A CA 1
ATOM 856 C C . VAL A 1 121 ? -12.486 33.987 27.703 1.00 66.13 120 VAL A C 1
ATOM 857 O O . VAL A 1 121 ? -11.637 33.149 27.411 1.00 66.57 120 VAL A O 1
ATOM 861 N N . ASP A 1 122 ? -12.442 35.237 27.266 1.00 65.36 121 ASP A N 1
ATOM 862 C CA . ASP A 1 122 ? -11.239 35.799 26.677 1.00 65.52 121 ASP A CA 1
ATOM 863 C C . ASP A 1 122 ? -10.907 37.050 27.457 1.00 64.10 121 ASP A C 1
ATOM 864 O O . ASP A 1 122 ? -11.772 37.902 27.638 1.00 63.95 121 ASP A O 1
ATOM 869 N N . LEU A 1 123 ? -9.674 37.156 27.953 1.00 63.62 122 LEU A N 1
ATOM 870 C CA . LEU A 1 123 ? -9.232 38.385 28.620 1.00 62.53 122 LEU A CA 1
ATOM 871 C C . LEU A 1 123 ? -9.210 39.472 27.568 1.00 63.41 122 LEU A C 1
ATOM 872 O O . LEU A 1 123 ? -8.858 39.211 26.417 1.00 64.39 122 LEU A O 1
ATOM 877 N N . VAL A 1 124 ? -9.624 40.675 27.944 1.00 63.77 123 VAL A N 1
ATOM 878 C CA . VAL A 1 124 ? -9.706 41.775 26.983 1.00 65.73 123 VAL A CA 1
ATOM 879 C C . VAL A 1 124 ? -8.506 42.708 27.142 1.00 66.72 123 VAL A C 1
ATOM 880 O O . VAL A 1 124 ? -7.823 43.008 26.165 1.00 67.76 123 VAL A O 1
ATOM 884 N N . GLU A 1 125 ? -8.254 43.159 28.370 1.00 66.94 124 GLU A N 1
ATOM 885 C CA . GLU A 1 125 ? -7.051 43.933 28.669 1.00 67.95 124 GLU A CA 1
ATOM 886 C C . GLU A 1 125 ? -6.608 43.821 30.123 1.00 67.18 124 GLU A C 1
ATOM 887 O O . GLU A 1 125 ? -7.390 43.491 31.017 1.00 66.46 124 GLU A O 1
ATOM 893 N N . ILE A 1 126 ? -5.327 44.083 30.330 1.00 67.96 125 ILE A N 1
ATOM 894 C CA . ILE A 1 126 ? -4.742 44.160 31.651 1.00 68.16 125 ILE A CA 1
ATOM 895 C C . ILE A 1 126 ? -4.080 45.523 31.789 1.00 69.97 125 ILE A C 1
ATOM 896 O O . ILE A 1 126 ? -3.375 45.977 30.893 1.00 70.49 125 ILE A O 1
ATOM 901 N N . ARG A 1 127 ? -4.327 46.192 32.903 1.00 71.60 126 ARG A N 1
ATOM 902 C CA . ARG A 1 127 ? -3.659 47.450 33.137 1.00 74.13 126 ARG A CA 1
ATOM 903 C C . ARG A 1 127 ? -2.885 47.400 34.428 1.00 74.64 126 ARG A C 1
ATOM 904 O O . ARG A 1 127 ? -3.449 47.442 35.515 1.00 73.97 126 ARG A O 1
ATOM 912 N N . ILE A 1 128 ? -1.577 47.265 34.267 1.00 76.60 127 ILE A N 1
ATOM 913 C CA . ILE A 1 128 ? -0.600 47.423 35.328 1.00 78.65 127 ILE A CA 1
ATOM 914 C C . ILE A 1 128 ? -0.325 48.927 35.515 1.00 81.17 127 ILE A C 1
ATOM 915 O O . ILE A 1 128 ? -0.197 49.659 34.529 1.00 82.33 127 ILE A O 1
ATOM 920 N N . GLY A 1 129 ? -0.251 49.402 36.755 1.00 83.26 128 GLY A N 1
ATOM 921 C CA . GLY A 1 129 ? 0.073 50.817 36.982 1.00 87.28 128 GLY A CA 1
ATOM 922 C C . GLY A 1 129 ? -1.036 51.615 37.656 1.00 90.13 128 GLY A C 1
ATOM 923 O O . GLY A 1 129 ? -1.293 51.415 38.849 1.00 90.55 128 GLY A O 1
ATOM 932 N N . GLY A 1 131 ? -0.869 55.113 36.925 1.00 98.25 130 GLY A N 1
ATOM 933 C CA . GLY A 1 131 ? -0.965 56.548 37.215 1.00 100.46 130 GLY A CA 1
ATOM 934 C C . GLY A 1 131 ? -2.314 56.958 37.816 1.00 101.34 130 GLY A C 1
ATOM 935 O O . GLY A 1 131 ? -3.125 57.606 37.137 1.00 102.50 130 GLY A O 1
ATOM 936 N N . ILE A 1 132 ? -2.580 56.599 39.080 1.00 100.85 131 ILE A N 1
ATOM 937 C CA . ILE A 1 132 ? -1.666 55.812 39.946 1.00 99.38 131 ILE A CA 1
ATOM 938 C C . ILE A 1 132 ? -2.430 54.806 40.853 1.00 97.59 131 ILE A C 1
ATOM 939 O O . ILE A 1 132 ? -2.973 53.800 40.355 1.00 96.27 131 ILE A O 1
ATOM 944 N N . GLY A 1 133 ? -2.473 55.083 42.163 1.00 97.31 132 GLY A N 1
ATOM 945 C CA . GLY A 1 133 ? -3.044 54.167 43.160 1.00 94.73 132 GLY A CA 1
ATOM 946 C C . GLY A 1 133 ? -2.189 52.923 43.390 1.00 91.87 132 GLY A C 1
ATOM 947 O O . GLY A 1 133 ? -2.050 52.457 44.532 1.00 92.36 132 GLY A O 1
ATOM 948 N N . GLY A 1 134 ? -1.600 52.406 42.305 1.00 88.79 133 GLY A N 1
ATOM 949 C CA . GLY A 1 134 ? -0.928 51.097 42.291 1.00 84.83 133 GLY A CA 1
ATOM 950 C C . GLY A 1 134 ? -1.909 50.010 41.863 1.00 81.56 133 GLY A C 1
ATOM 951 O O . GLY A 1 134 ? -1.537 48.828 41.713 1.00 80.67 133 GLY A O 1
ATOM 952 N N . LYS A 1 135 ? -3.163 50.435 41.671 1.00 79.37 134 LYS A N 1
ATOM 953 C CA . LYS A 1 135 ? -4.286 49.570 41.299 1.00 75.89 134 LYS A CA 1
ATOM 954 C C . LYS A 1 135 ? -4.122 49.037 39.885 1.00 72.59 134 LYS A C 1
ATOM 955 O O . LYS A 1 135 ? -3.810 49.780 38.955 1.00 72.70 134 LYS A O 1
ATOM 961 N N . SER A 1 136 ? -4.337 47.742 39.734 1.00 68.58 135 SER A N 1
ATOM 962 C CA . SER A 1 136 ? -4.276 47.122 38.441 1.00 64.99 135 SER A CA 1
ATOM 963 C C . SER A 1 136 ? -5.642 46.498 38.186 1.00 63.03 135 SER A C 1
ATOM 964 O O . SER A 1 136 ? -6.406 46.278 39.130 1.00 62.33 135 SER A O 1
ATOM 967 N N . PHE A 1 137 ? -5.958 46.234 36.919 1.00 60.57 136 PHE A N 1
ATOM 968 C CA . PHE A 1 137 ? -7.196 45.553 36.597 1.00 58.76 136 PHE A CA 1
ATOM 969 C C . PHE A 1 137 ? -7.184 44.706 35.331 1.00 56.90 136 PHE A C 1
ATOM 970 O O . PHE A 1 137 ? -6.391 44.939 34.420 1.00 56.36 136 PHE A O 1
ATOM 978 N N . VAL A 1 138 ? -8.064 43.703 35.315 1.00 55.15 137 VAL A N 1
ATOM 979 C CA . VAL A 1 138 ? -8.284 42.847 34.159 1.00 53.88 137 VAL A CA 1
ATOM 980 C C . VAL A 1 138 ? -9.754 42.904 33.742 1.00 53.73 137 VAL A C 1
ATOM 981 O O . VAL A 1 138 ? -10.645 42.938 34.591 1.00 53.09 137 VAL A O 1
ATOM 985 N N . THR A 1 139 ? -9.988 42.969 32.430 1.00 53.72 138 THR A N 1
ATOM 986 C CA . THR A 1 139 ? -11.332 42.837 31.873 1.00 53.85 138 THR A CA 1
ATOM 987 C C . THR A 1 139 ? -11.388 41.582 31.007 1.00 54.36 138 THR A C 1
ATOM 988 O O . THR A 1 139 ? -10.387 41.202 30.382 1.00 54.68 138 THR A O 1
ATOM 992 N N . LEU A 1 140 ? -12.555 40.942 30.988 1.00 54.38 139 LEU A N 1
ATOM 993 C CA . LEU A 1 140 ? -12.787 39.758 30.181 1.00 54.98 139 LEU A CA 1
ATOM 994 C C . LEU A 1 140 ? -14.238 39.673 29.689 1.00 55.99 139 LEU A C 1
ATOM 995 O O . LEU A 1 140 ? -15.118 40.314 30.247 1.00 55.92 139 LEU A O 1
ATOM 1000 N N . THR A 1 141 ? -14.471 38.912 28.621 1.00 57.14 140 THR A N 1
ATOM 1001 C CA . THR A 1 141 ? -15.824 38.645 28.152 1.00 58.34 140 THR A CA 1
ATOM 1002 C C . THR A 1 141 ? -16.082 37.179 27.904 1.00 59.17 140 THR A C 1
ATOM 1003 O O . THR A 1 141 ? -15.166 36.366 27.887 1.00 59.13 140 THR A O 1
ATOM 1007 N N . GLY A 1 142 ? -17.361 36.886 27.693 1.00 60.18 141 GLY A N 1
ATOM 1008 C CA . GLY A 1 142 ? -17.899 35.556 27.416 1.00 61.61 141 GLY A CA 1
ATOM 1009 C C . GLY A 1 142 ? -19.405 35.669 27.613 1.00 62.06 141 GLY A C 1
ATOM 1010 O O . GLY A 1 142 ? -19.935 36.775 27.767 1.00 61.47 141 GLY A O 1
ATOM 1011 N N . ASP A 1 143 ? -20.111 34.544 27.606 1.00 63.21 142 ASP A N 1
ATOM 1012 C CA . ASP A 1 143 ? -21.521 34.572 27.979 1.00 63.50 142 ASP A CA 1
ATOM 1013 C C . ASP A 1 143 ? -21.599 34.891 29.480 1.00 61.70 142 ASP A C 1
ATOM 1014 O O . ASP A 1 143 ? -20.592 34.849 30.183 1.00 60.68 142 ASP A O 1
ATOM 1019 N N . VAL A 1 144 ? -22.780 35.211 29.978 1.00 61.41 143 VAL A N 1
ATOM 1020 C CA . VAL A 1 144 ? -22.876 35.706 31.349 1.00 60.16 143 VAL A CA 1
ATOM 1021 C C . VAL A 1 144 ? -22.474 34.689 32.418 1.00 60.20 143 VAL A C 1
ATOM 1022 O O . VAL A 1 144 ? -21.770 35.047 33.366 1.00 59.10 143 VAL A O 1
ATOM 1026 N N . ALA A 1 145 ? -22.905 33.432 32.273 1.00 60.93 144 ALA A N 1
ATOM 1027 C CA . ALA A 1 145 ? -22.574 32.413 33.278 1.00 61.08 144 ALA A CA 1
ATOM 1028 C C . ALA A 1 145 ? -21.057 32.147 33.351 1.00 60.82 144 ALA A C 1
ATOM 1029 O O . ALA A 1 145 ? -20.487 32.059 34.454 1.00 60.34 144 ALA A O 1
ATOM 1031 N N . SER A 1 146 ? -20.416 32.039 32.182 1.00 60.80 145 SER A N 1
ATOM 1032 C CA . SER A 1 146 ? -18.970 31.822 32.098 1.00 60.64 145 SER A CA 1
ATOM 1033 C C . SER A 1 146 ? -18.186 32.940 32.794 1.00 59.05 145 SER A C 1
ATOM 1034 O O . SER A 1 146 ? -17.276 32.666 33.582 1.00 58.52 145 SER A O 1
ATOM 1037 N N . VAL A 1 147 ? -18.560 34.190 32.504 1.00 57.95 146 VAL A N 1
ATOM 1038 C CA . VAL A 1 147 ? -17.905 35.362 33.074 1.00 56.55 146 VAL A CA 1
ATOM 1039 C C . VAL A 1 147 ? -18.122 35.422 34.572 1.00 56.64 146 VAL A C 1
ATOM 1040 O O . VAL A 1 147 ? -17.187 35.696 35.317 1.00 56.65 146 VAL A O 1
ATOM 1044 N N . GLU A 1 148 ? -19.349 35.151 35.008 1.00 57.27 147 GLU A N 1
ATOM 1045 C CA . GLU A 1 148 ? -19.705 35.183 36.419 1.00 57.67 147 GLU A CA 1
ATOM 1046 C C . GLU A 1 148 ? -18.854 34.248 37.261 1.00 57.92 147 GLU A C 1
ATOM 1047 O O . GLU A 1 148 ? -18.489 34.587 38.389 1.00 58.22 147 GLU A O 1
ATOM 1053 N N . SER A 1 149 ? -18.555 33.066 36.733 1.00 58.07 148 SER A N 1
ATOM 1054 C CA . SER A 1 149 ? -17.884 32.059 37.537 1.00 58.60 148 SER A CA 1
ATOM 1055 C C . SER A 1 149 ? -16.386 32.171 37.366 1.00 57.48 148 SER A C 1
ATOM 1056 O O . SER A 1 149 ? -15.617 31.657 38.173 1.00 57.69 148 SER A O 1
ATOM 1059 N N . SER A 1 150 ? -15.991 32.856 36.301 1.00 56.26 149 SER A N 1
ATOM 1060 C CA . SER A 1 150 ? -14.606 33.172 36.049 1.00 55.25 149 SER A CA 1
ATOM 1061 C C . SER A 1 150 ? -14.115 34.331 36.918 1.00 54.39 149 SER A C 1
ATOM 1062 O O . SER A 1 150 ? -12.976 34.299 37.405 1.00 54.60 149 SER A O 1
ATOM 1065 N N . VAL A 1 151 ? -14.944 35.354 37.131 1.00 53.34 150 VAL A N 1
ATOM 1066 C CA . VAL A 1 151 ? -14.500 36.374 38.061 1.00 52.58 150 VAL A CA 1
ATOM 1067 C C . VAL A 1 151 ? -14.619 35.950 39.522 1.00 53.61 150 VAL A C 1
ATOM 1068 O O . VAL A 1 151 ? -13.823 36.390 40.343 1.00 53.95 150 VAL A O 1
ATOM 1072 N N . ALA A 1 152 ? -15.579 35.085 39.845 1.00 54.53 151 ALA A N 1
ATOM 1073 C CA . ALA A 1 152 ? -15.731 34.621 41.226 1.00 55.88 151 ALA A CA 1
ATOM 1074 C C . ALA A 1 152 ? -14.495 33.824 41.648 1.00 56.74 151 ALA A C 1
ATOM 1075 O O . ALA A 1 152 ? -14.007 33.973 42.772 1.00 56.87 151 ALA A O 1
ATOM 1077 N N . ALA A 1 153 ? -13.996 33.004 40.719 1.00 57.25 152 ALA A N 1
ATOM 1078 C CA . ALA A 1 153 ? -12.775 32.224 40.903 1.00 58.76 152 ALA A CA 1
ATOM 1079 C C . ALA A 1 153 ? -11.536 33.118 40.888 1.00 58.65 152 ALA A C 1
ATOM 1080 O O . ALA A 1 153 ? -10.680 33.017 41.766 1.00 59.35 152 ALA A O 1
ATOM 1082 N N . GLY A 1 154 ? -11.455 33.996 39.892 1.00 58.50 153 GLY A N 1
ATOM 1083 C CA . GLY A 1 154 ? -10.403 34.989 39.821 1.00 58.96 153 GLY A CA 1
ATOM 1084 C C . GLY A 1 154 ? -10.273 35.831 41.077 1.00 60.12 153 GLY A C 1
ATOM 1085 O O . GLY A 1 154 ? -9.231 36.431 41.312 1.00 60.38 153 GLY A O 1
ATOM 1086 N N . VAL A 1 155 ? -11.312 35.851 41.900 1.00 61.73 154 VAL A N 1
ATOM 1087 C CA . VAL A 1 155 ? -11.352 36.722 43.054 1.00 63.27 154 VAL A CA 1
ATOM 1088 C C . VAL A 1 155 ? -11.088 36.005 44.368 1.00 66.03 154 VAL A C 1
ATOM 1089 O O . VAL A 1 155 ? -10.574 36.613 45.306 1.00 66.57 154 VAL A O 1
ATOM 1101 N N . LEU A 1 157 ? -8.760 34.017 45.768 1.00 73.54 156 LEU A N 1
ATOM 1102 C CA . LEU A 1 157 ? -7.427 34.211 46.378 1.00 74.74 156 LEU A CA 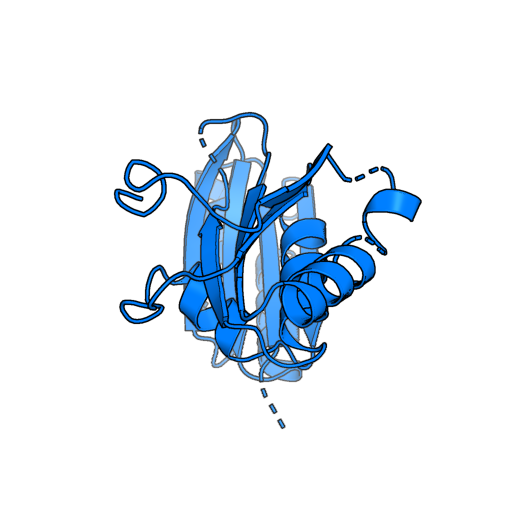1
ATOM 1103 C C . LEU A 1 157 ? -7.183 35.655 46.836 1.00 74.33 156 LEU A C 1
ATOM 1104 O O . LEU A 1 157 ? -6.844 35.886 48.007 1.00 75.59 156 LEU A O 1
ATOM 1109 N N . ALA A 1 158 ? -7.369 36.608 45.916 1.00 72.66 157 ALA A N 1
ATOM 1110 C CA . ALA A 1 158 ? -7.169 38.037 46.190 1.00 72.35 157 ALA A CA 1
ATOM 1111 C C . ALA A 1 158 ? -7.953 38.581 47.388 1.00 73.76 157 ALA A C 1
ATOM 1112 O O . ALA A 1 158 ? -7.434 39.376 48.171 1.00 74.49 157 ALA A O 1
ATOM 1114 N N . SER A 1 159 ? -9.202 38.162 47.526 1.00 74.49 158 SER A N 1
ATOM 1115 C CA . SER A 1 159 ? -10.043 38.626 48.625 1.00 76.31 158 SER A CA 1
ATOM 1116 C C . SER A 1 159 ? -9.552 38.162 50.015 1.00 78.51 158 SER A C 1
ATOM 1117 O O . SER A 1 159 ? -9.569 38.934 50.980 1.00 79.48 158 SER A O 1
ATOM 1120 N N . GLU A 1 160 ? -9.112 36.904 50.097 1.00 79.50 159 GLU A N 1
ATOM 1121 C CA . GLU A 1 160 ? -8.568 36.317 51.331 1.00 82.00 159 GLU A CA 1
ATOM 1122 C C . GLU A 1 160 ? -7.337 37.063 51.838 1.00 81.58 159 GLU A C 1
ATOM 1123 O O . GLU A 1 160 ? -7.095 37.122 53.048 1.00 83.58 159 GLU A O 1
ATOM 1129 N N . ARG A 1 161 ? -6.560 37.606 50.900 1.00 78.79 160 ARG A N 1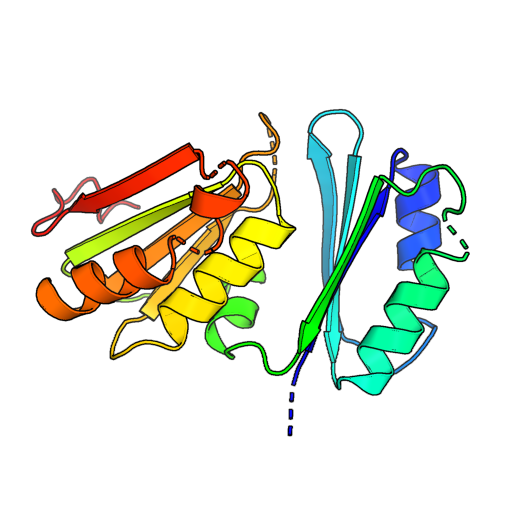
ATOM 1130 C CA . ARG A 1 161 ? -5.316 38.304 51.212 1.00 78.03 160 ARG A CA 1
ATOM 1131 C C . ARG A 1 161 ? -5.493 39.821 51.354 1.00 77.04 160 ARG A C 1
ATOM 1132 O O . ARG A 1 161 ? -4.501 40.546 51.506 1.00 77.01 160 ARG A O 1
ATOM 1140 N N . GLY A 1 162 ? -6.745 40.292 51.321 1.00 75.89 161 GLY A N 1
ATOM 1141 C CA . GLY A 1 162 ? -7.049 41.725 51.386 1.00 74.55 161 GLY A CA 1
ATOM 1142 C C . GLY A 1 162 ? -6.406 42.556 50.278 1.00 72.05 161 GLY A C 1
ATOM 1143 O O . GLY A 1 162 ? -6.119 43.746 50.464 1.00 72.38 161 GLY A O 1
ATOM 1152 N N . LEU A 1 164 ? -7.877 42.686 47.151 1.00 64.43 163 LEU A N 1
ATOM 1153 C CA . LEU A 1 164 ? -8.949 42.900 46.175 1.00 62.39 163 LEU A CA 1
ATOM 1154 C C . LEU A 1 164 ? -9.658 44.238 46.387 1.00 62.54 163 LEU A C 1
ATOM 1155 O O . LEU A 1 164 ? -10.222 44.501 47.467 1.00 63.93 163 LEU A O 1
ATOM 1160 N N . VAL A 1 165 ? -9.617 45.081 45.356 1.00 60.67 164 VAL A N 1
ATOM 1161 C CA . VAL A 1 165 ? -10.321 46.363 45.391 1.00 60.44 164 VAL A CA 1
ATOM 1162 C C . VAL A 1 165 ? -11.806 46.102 45.135 1.00 59.92 164 VAL A C 1
ATOM 1163 O O . VAL A 1 165 ? -12.652 46.442 45.955 1.00 60.52 164 VAL A O 1
ATOM 1167 N N . ASP A 1 166 ? -12.106 45.479 44.000 1.00 57.97 165 ASP A N 1
ATOM 1168 C CA . ASP A 1 166 ? -13.469 45.144 43.681 1.00 57.51 165 ASP A CA 1
ATOM 1169 C C . ASP A 1 166 ? -13.571 44.464 42.316 1.00 55.76 165 ASP A C 1
ATOM 1170 O O . ASP A 1 166 ? -12.578 44.348 41.593 1.00 55.23 165 ASP A O 1
ATOM 1175 N N . LYS A 1 167 ? -14.780 44.000 41.994 1.00 54.58 166 LYS A N 1
ATOM 1176 C CA . LYS A 1 167 ? -15.098 43.376 40.711 1.00 52.75 166 LYS A CA 1
ATOM 1177 C C . LYS A 1 167 ? -16.543 43.648 40.313 1.00 52.50 166 LYS A C 1
ATOM 1178 O O . LYS A 1 167 ? -17.377 43.978 41.152 1.00 53.12 166 LYS A O 1
ATOM 1184 N N . VAL A 1 168 ? -16.820 43.520 39.021 1.00 51.25 167 VAL A N 1
ATOM 1185 C CA . VAL A 1 168 ? -18.156 43.689 38.494 1.00 50.64 167 VAL A CA 1
ATOM 1186 C C . VAL A 1 168 ? -18.329 42.725 37.335 1.00 50.54 167 VAL A C 1
ATOM 1187 O O . VAL A 1 168 ? -17.362 42.422 36.627 1.00 50.26 167 VAL A O 1
ATOM 1191 N N . VAL A 1 169 ? -19.549 42.221 37.176 1.00 50.87 168 VAL A N 1
ATOM 1192 C CA . VAL A 1 169 ? -19.971 41.576 35.937 1.00 50.94 168 VAL A CA 1
ATOM 1193 C C . VAL A 1 169 ? -21.118 42.410 35.366 1.00 51.91 168 VAL A C 1
ATOM 1194 O O . VAL A 1 169 ? -22.128 42.656 36.037 1.00 52.22 168 VAL A O 1
ATOM 1198 N N . ILE A 1 170 ? -20.928 42.883 34.143 1.00 52.60 169 ILE A N 1
ATOM 1199 C CA . ILE A 1 170 ? -21.921 43.670 33.459 1.00 53.80 169 ILE A CA 1
ATOM 1200 C C . ILE A 1 170 ? -22.376 42.819 32.289 1.00 55.51 169 ILE A C 1
ATOM 1201 O O . ILE A 1 170 ? -21.640 42.687 31.317 1.00 55.56 169 ILE A O 1
ATOM 1206 N N . PRO A 1 171 ? -23.587 42.224 32.392 1.00 57.46 170 PRO A N 1
ATOM 1207 C CA . PRO A 1 171 ? -24.193 41.280 31.442 1.00 59.23 170 PRO A CA 1
ATOM 1208 C C . PRO A 1 171 ? -24.448 41.873 30.059 1.00 61.72 170 PRO A C 1
ATOM 1209 O O . PRO A 1 171 ? -24.105 41.254 29.048 1.00 62.30 170 PRO A O 1
ATOM 1213 N N . SER A 1 172 ? -25.053 43.054 30.013 1.00 64.03 171 SER A N 1
ATOM 1214 C CA . SER A 1 172 ? -25.275 43.727 28.741 1.00 67.18 171 SER A CA 1
ATOM 1215 C C . SER A 1 172 ? -24.709 45.122 28.831 1.00 68.76 171 SER A C 1
ATOM 1216 O O . SER A 1 172 ? -25.419 46.069 29.179 1.00 69.13 171 SER A O 1
ATOM 1219 N N . PRO A 1 173 ? -23.408 45.245 28.544 1.00 58.67 172 PRO A N 1
ATOM 1220 C CA . PRO A 1 173 ? -22.745 46.528 28.544 1.00 59.91 172 PRO A CA 1
ATOM 1221 C C . PRO A 1 173 ? -23.335 47.460 27.488 1.00 61.69 172 PRO A C 1
ATOM 1222 O O . PRO A 1 173 ? -23.596 47.033 26.349 1.00 61.63 172 PRO A O 1
ATOM 1226 N N . HIS A 1 174 ? -23.536 48.719 27.882 1.00 63.47 173 HIS A N 1
ATOM 1227 C CA . HIS A 1 174 ? -23.900 49.794 26.979 1.00 65.46 173 HIS A CA 1
ATOM 1228 C C . HIS A 1 174 ? -22.840 49.917 25.907 1.00 67.49 173 HIS A C 1
ATOM 1229 O O . HIS A 1 174 ? -21.671 49.659 26.161 1.00 67.54 173 HIS A O 1
ATOM 1236 N N . ASP A 1 175 ? -23.251 50.324 24.711 1.00 70.46 174 ASP A N 1
ATOM 1237 C CA . ASP A 1 175 ? -22.329 50.514 23.587 1.00 73.44 174 ASP A CA 1
ATOM 1238 C C . ASP A 1 175 ? -21.173 51.490 23.820 1.00 75.07 174 ASP A C 1
ATOM 1239 O O . ASP A 1 175 ? -20.148 51.377 23.157 1.00 75.41 174 ASP A O 1
ATOM 1244 N N . HIS A 1 176 ? -21.326 52.455 24.728 1.00 77.44 175 HIS A N 1
ATOM 1245 C CA . HIS A 1 176 ? -20.189 53.336 25.078 1.00 79.87 175 HIS A CA 1
ATOM 1246 C C . HIS A 1 176 ? -19.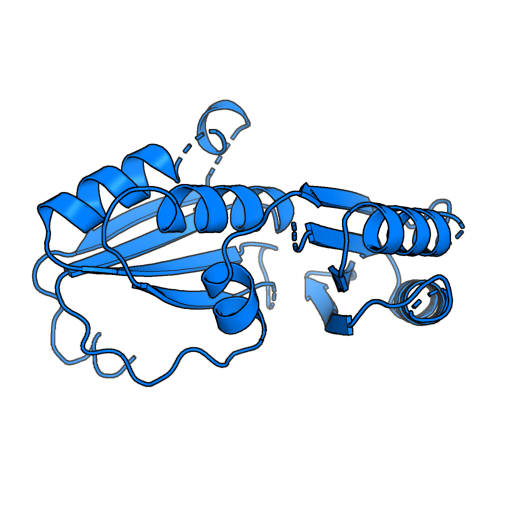234 52.659 26.075 1.00 81.29 175 HIS A C 1
ATOM 1247 O O . HIS A 1 176 ? -18.310 53.288 26.608 1.00 81.69 175 HIS A O 1
ATOM 1254 N N . LEU A 1 177 ? -19.474 51.374 26.320 1.00 82.85 176 LEU A N 1
ATOM 1255 C CA . LEU A 1 177 ? -18.532 50.531 27.046 1.00 84.55 176 LEU A CA 1
ATOM 1256 C C . LEU A 1 177 ? -17.820 49.568 26.085 1.00 85.69 176 LEU A C 1
ATOM 1257 O O . LEU A 1 177 ? -16.723 49.089 26.378 1.00 86.08 176 LEU A O 1
ATOM 1262 N N . LYS A 1 178 ? -18.459 49.290 24.948 1.00 86.93 177 LYS A N 1
ATOM 1263 C CA . LYS A 1 178 ? -17.821 48.610 23.815 1.00 88.17 177 LYS A CA 1
ATOM 1264 C C . LYS A 1 178 ? -17.042 49.642 22.964 1.00 89.29 177 LYS A C 1
ATOM 1265 O O . LYS A 1 178 ? -16.233 49.283 22.095 1.00 89.69 177 LYS A O 1
ATOM 1271 N N . ARG A 1 179 ? -17.302 50.924 23.223 0.50 90.28 178 ARG A N 1
ATOM 1272 C CA . ARG A 1 179 ? -16.440 52.009 22.767 0.50 91.26 178 ARG A CA 1
ATOM 1273 C C . ARG A 1 179 ? -15.340 52.112 23.816 0.50 91.94 178 ARG A C 1
ATOM 1274 O O . ARG A 1 179 ? -15.187 53.148 24.472 0.50 91.93 178 ARG A O 1
ATOM 1282 N N . CYS A 1 180 ? -14.588 51.015 23.955 1.00 92.85 179 CYS A N 1
ATOM 1283 C CA . CYS A 1 180 ? -13.712 50.744 25.108 1.00 93.61 179 CYS A CA 1
ATOM 1284 C C . CYS A 1 180 ? -12.847 51.915 25.565 1.00 93.84 179 CYS A C 1
ATOM 1285 O O . CYS A 1 180 ? -13.143 52.555 26.578 1.00 94.17 179 CYS A O 1
#

InterPro domains:
  IPR000249 Bacterial microcompartment domain [PF00936] (3-75)
  IPR000249 Bacterial microcompartment domain [PF00936] (95-172)
  IPR000249 Bacterial microcompartment domain [SM00877] (2-76)
  IPR000249 Bacterial microcompartment domain [SM00877] (94-172)
  IPR011238 Bacterial microcompartment shell protein PduT [PIRSF034834] (2-180)
  IPR037233 CcmK-like superfamily [G3DSA:3.30.70.1710] (1-78)
  IPR037233 CcmK-like superfamily [G3DSA:3.30.70.1710] (79-181)
  IPR037233 CcmK-like superfamily [SSF143414] (1-86)
  IPR037233 CcmK-like superfamily [SSF143414] (94-180)
  IPR044872 CcmK/CsoS1, bacterial microcompartment domain [PS51930] (3-85)
  IPR044872 CcmK/CsoS1, bacterial microcompartment domain [PS51930] (95-181)
  IPR050575 Bacterial microcompartment shell [PTHR33941] (94-180)

Secondary structure (DSSP, 8-state):
--EEEEEEES-HHHHHHHHH---SSSEEEEEEEE-STT-EEEEEEE-HHHHHHHHHHHH--GGGEEEEEEESS--HHHHHHHTT-PPP----EEEEEEESSHHHHHHHHHHHHHSSS-EEEEEE----TT-EEEEEEESHHHHHHHHHHH--TTTT---EEEEESS--HHHH--

Radius of gyration: 16.15 Å; Cα contacts (8 Å, |Δi|>4): 412; chains: 1; bounding box: 46×34×33 Å

CATH classification: 3.30.70.1710 (+1 more: 3.30.70.1710)

B-factor: mean 61.86, std 13.51, range [27.11, 105.06]

Solvent-accessible surface area: 8694 Å² total

Nearest PDB structures (foldseek):
  3nwg-assembly1_A  TM=1.004E+00  e=2.572E-33  Desulfitobacterium hafniense DCB-2
  4nwn-assembly1_G  TM=9.029E-01  e=9.926E-20  Campylobacter jejuni subsp. jejuni 81-176
  6fdb-assembly1_A  TM=9.069E-01  e=9.274E-19  Salmonella enterica
  5dih-assembly2_F  TM=8.207E-01  e=1.506E-16  Haliangium ochraceum DSM 14365
  6ner-assembly1_G  TM=4.508E-01  e=9.056E-15  Haliangium ochraceum